Protein AF-A0A9D4JU00-F1 (afdb_monomer_lite)

Radius of gyration: 24.97 Å; chains: 1; bounding box: 46×54×53 Å

Foldseek 3Di:
DVVVVVDDDDDDDDDPVVCVVVVVVVPDDPPVPPPPDLVQDCCNPPVRNPPVNVVCCVVCVVVCVVVVPPDPPVPDPPPPPDPPPDDDDDDDPPPPVVVVVVPPDDD

Structure (mmCIF, N/CA/C/O backbone):
data_AF-A0A9D4JU00-F1
#
_entry.id   AF-A0A9D4JU00-F1
#
loop_
_atom_site.group_PDB
_atom_site.id
_atom_site.type_symbol
_atom_site.label_atom_id
_atom_site.label_alt_id
_atom_site.label_comp_id
_atom_site.label_asym_id
_atom_site.label_entity_id
_atom_site.label_seq_id
_atom_site.pdbx_PDB_ins_code
_atom_site.Cartn_x
_atom_site.Cartn_y
_atom_site.Cartn_z
_atom_site.occupancy
_atom_site.B_iso_or_equiv
_atom_site.auth_seq_id
_atom_site.auth_comp_id
_atom_site.auth_asym_id
_atom_site.auth_atom_id
_atom_site.pdbx_PDB_model_num
ATOM 1 N N . MET A 1 1 ? 4.414 10.720 28.000 1.00 61.78 1 MET A N 1
ATOM 2 C CA . MET A 1 1 ? 2.986 10.563 28.363 1.00 61.78 1 MET A CA 1
ATOM 3 C C . MET A 1 1 ? 2.143 11.698 27.784 1.00 61.78 1 MET A C 1
ATOM 5 O O . MET A 1 1 ? 0.986 11.454 27.483 1.00 61.78 1 MET A O 1
ATOM 9 N N . GLU A 1 2 ? 2.733 12.875 27.541 1.00 81.94 2 GLU A N 1
ATOM 10 C CA . GLU A 1 2 ? 2.071 14.028 26.906 1.00 81.94 2 GLU A CA 1
ATOM 11 C C . GLU A 1 2 ? 1.502 13.728 25.503 1.00 81.94 2 GLU A C 1
ATOM 13 O O . GLU A 1 2 ? 0.372 14.106 25.216 1.00 81.94 2 GLU A O 1
ATOM 18 N N . GLU A 1 3 ? 2.196 12.950 24.664 1.00 87.38 3 GLU A N 1
ATOM 19 C CA . GLU A 1 3 ? 1.680 12.574 23.329 1.00 87.38 3 GLU A CA 1
ATOM 20 C C . GLU A 1 3 ? 0.385 11.750 23.379 1.00 87.38 3 GLU A C 1
ATOM 22 O O . GLU A 1 3 ? -0.539 11.974 22.604 1.00 87.38 3 GLU A O 1
ATOM 27 N N . LEU A 1 4 ? 0.277 10.814 24.328 1.00 87.00 4 LEU A N 1
ATOM 28 C CA . LEU A 1 4 ? -0.922 9.979 24.473 1.00 87.00 4 LEU A CA 1
ATOM 29 C C . LEU A 1 4 ? -2.115 10.778 25.008 1.00 87.00 4 LEU A C 1
ATOM 31 O O . LEU A 1 4 ? -3.249 10.431 24.704 1.00 87.00 4 LEU A O 1
ATOM 35 N N . SER A 1 5 ? -1.870 11.855 25.766 1.00 89.69 5 SER A N 1
ATOM 36 C CA . SER A 1 5 ? -2.939 12.720 26.286 1.00 89.69 5 SER A CA 1
ATOM 37 C C . SER A 1 5 ? -3.607 13.598 25.226 1.00 89.69 5 SER A C 1
ATOM 39 O O . SER A 1 5 ? -4.616 14.231 25.519 1.00 89.69 5 SER A O 1
ATOM 41 N N . GLN A 1 6 ? -3.079 13.620 23.999 1.00 94.94 6 GLN A N 1
ATOM 42 C CA . GLN A 1 6 ? -3.717 14.297 22.867 1.00 94.94 6 GLN A CA 1
ATOM 43 C C . GLN A 1 6 ? -4.913 13.507 22.310 1.00 94.94 6 GLN A C 1
ATOM 45 O O . GLN A 1 6 ? -5.729 14.071 21.583 1.00 94.94 6 GLN A O 1
ATOM 50 N N . TYR A 1 7 ? -5.025 12.214 22.635 1.00 93.19 7 TYR A N 1
ATOM 51 C CA . TYR A 1 7 ? -6.047 11.324 22.091 1.00 93.19 7 TYR A CA 1
ATOM 52 C C . TYR A 1 7 ? -7.098 10.975 23.147 1.00 93.19 7 TYR A C 1
ATOM 54 O O . TYR A 1 7 ? -6.765 10.581 24.264 1.00 93.19 7 TYR A O 1
ATOM 62 N N . ASP A 1 8 ? -8.371 11.048 22.762 1.00 94.06 8 ASP A N 1
ATOM 63 C CA . ASP A 1 8 ? -9.472 10.474 23.535 1.00 94.06 8 ASP A CA 1
ATOM 64 C C . ASP A 1 8 ? -9.624 8.996 23.154 1.00 94.06 8 ASP A C 1
ATOM 66 O O . ASP A 1 8 ? -10.160 8.657 22.095 1.00 94.06 8 ASP A O 1
ATOM 70 N N . MET A 1 9 ? -9.041 8.107 23.963 1.00 92.44 9 MET A N 1
ATOM 71 C CA . MET A 1 9 ? -9.011 6.676 23.675 1.00 92.44 9 MET A CA 1
ATOM 72 C C . MET A 1 9 ? -9.199 5.812 24.920 1.00 92.44 9 MET A C 1
ATOM 74 O O . MET A 1 9 ? -8.642 6.068 25.986 1.00 92.44 9 MET A O 1
ATOM 78 N N . GLU A 1 10 ? -9.920 4.706 24.743 1.00 94.25 10 GLU A N 1
ATOM 79 C CA . GLU A 1 10 ? -10.090 3.672 25.759 1.00 94.25 10 GLU A CA 1
ATOM 80 C C . GLU A 1 10 ? -9.208 2.458 25.448 1.00 94.25 10 GLU A C 1
ATOM 82 O O . GLU A 1 10 ? -9.246 1.887 24.352 1.00 94.25 10 GLU A O 1
ATOM 87 N N . ILE A 1 11 ? -8.426 2.015 26.434 1.00 91.50 11 ILE A N 1
ATOM 88 C CA . ILE A 1 11 ? -7.607 0.808 26.301 1.00 91.50 11 ILE A CA 1
ATOM 89 C C . ILE A 1 11 ? -8.491 -0.414 26.560 1.00 91.50 11 ILE A C 1
ATOM 91 O O . ILE A 1 11 ? -8.872 -0.694 27.696 1.00 91.50 11 ILE A O 1
ATOM 95 N N . ALA A 1 12 ? -8.784 -1.176 25.505 1.00 93.62 12 ALA A N 1
ATOM 96 C CA . ALA A 1 12 ? -9.606 -2.379 25.587 1.00 93.62 12 ALA A CA 1
ATOM 97 C C . ALA A 1 12 ? -8.855 -3.631 25.114 1.00 93.62 12 ALA A C 1
ATOM 99 O O . ALA A 1 12 ? -8.254 -3.656 24.038 1.00 93.62 12 ALA A O 1
ATOM 100 N N . ASN A 1 13 ? -8.960 -4.718 25.884 1.00 93.62 13 ASN A N 1
ATOM 101 C CA . ASN A 1 13 ? -8.504 -6.036 25.448 1.00 93.62 13 ASN A CA 1
ATOM 102 C C . ASN A 1 13 ? -9.468 -6.601 24.388 1.00 93.62 13 ASN A C 1
ATOM 104 O O . ASN A 1 13 ? -10.690 -6.563 24.551 1.00 93.62 13 ASN A O 1
ATOM 108 N N . ARG A 1 14 ? -8.924 -7.149 23.297 1.00 90.44 14 ARG A N 1
ATOM 109 C CA . ARG A 1 14 ? -9.697 -7.824 22.248 1.00 90.44 14 ARG A CA 1
ATOM 110 C C . ARG A 1 14 ? -9.116 -9.207 21.971 1.00 90.44 14 ARG A C 1
ATOM 112 O O . ARG A 1 14 ? -7.901 -9.384 21.931 1.00 90.44 14 ARG A O 1
ATOM 119 N N . ALA A 1 15 ? -10.000 -10.172 21.719 1.00 93.38 15 ALA A N 1
ATOM 120 C CA . ALA A 1 15 ? -9.618 -11.531 21.344 1.00 93.38 15 ALA A CA 1
ATOM 121 C C . ALA A 1 15 ? -8.817 -11.558 20.030 1.00 93.38 15 ALA A C 1
ATOM 123 O O . ALA A 1 15 ? -9.151 -10.835 19.093 1.00 93.38 15 ALA A O 1
ATOM 124 N N . GLY A 1 16 ? -7.841 -12.470 19.930 1.00 89.06 16 GLY A N 1
ATOM 125 C CA . GLY A 1 16 ? -6.914 -12.599 18.793 1.00 89.06 16 GLY A CA 1
ATOM 126 C C . GLY A 1 16 ? -7.570 -12.569 17.409 1.00 89.06 16 GLY A C 1
ATOM 127 O O . GLY A 1 16 ? -7.103 -11.876 16.515 1.00 89.06 16 GLY A O 1
ATOM 128 N N . LYS A 1 17 ? -8.725 -13.228 17.242 1.00 91.25 17 LYS A N 1
ATOM 129 C CA . LYS A 1 17 ? -9.465 -13.255 15.964 1.00 91.25 17 LYS A CA 1
ATOM 130 C C . LYS A 1 17 ? -9.910 -11.869 15.475 1.00 91.25 17 LYS A C 1
ATOM 132 O O . LYS A 1 17 ? -10.085 -11.681 14.279 1.00 91.25 17 LYS A O 1
ATOM 137 N N . LYS A 1 18 ? -10.093 -10.901 16.380 1.00 91.94 18 LYS A N 1
ATOM 138 C CA . LYS A 1 18 ? -10.452 -9.512 16.040 1.00 91.94 18 LYS A CA 1
ATOM 139 C C . LYS A 1 18 ? -9.241 -8.661 15.645 1.00 91.94 18 LYS A C 1
ATOM 141 O O . LYS A 1 18 ? -9.429 -7.532 15.208 1.00 91.94 18 LYS A O 1
ATOM 146 N N . HIS A 1 19 ? -8.031 -9.203 15.778 1.00 91.81 19 HIS A N 1
ATOM 147 C CA . HIS A 1 19 ? -6.782 -8.561 15.374 1.00 91.81 19 HIS A CA 1
ATOM 148 C C . HIS A 1 19 ? -6.278 -9.051 14.017 1.00 91.81 19 HIS A C 1
ATOM 150 O O . HIS A 1 19 ? -5.189 -8.662 13.632 1.00 91.81 19 HIS A O 1
ATOM 156 N N . ALA A 1 20 ? -7.043 -9.863 13.274 1.00 92.88 20 ALA A N 1
ATOM 157 C CA . ALA A 1 20 ? -6.578 -10.487 12.030 1.00 92.88 20 ALA A CA 1
ATOM 158 C C . ALA A 1 20 ? -5.963 -9.486 11.033 1.00 92.88 20 ALA A C 1
ATOM 160 O O . ALA A 1 20 ? -4.896 -9.751 10.495 1.00 92.88 20 ALA A O 1
ATOM 161 N N . ASN A 1 21 ? -6.577 -8.312 10.846 1.00 91.06 21 ASN A N 1
ATOM 162 C CA . ASN A 1 21 ? -6.038 -7.282 9.951 1.00 91.06 21 ASN A CA 1
ATOM 163 C C . ASN A 1 21 ? -4.726 -6.680 10.482 1.00 91.06 21 ASN A C 1
ATOM 165 O O . ASN A 1 21 ? -3.769 -6.539 9.731 1.00 91.06 21 ASN A O 1
ATOM 169 N N . ALA A 1 22 ? -4.673 -6.337 11.772 1.00 91.31 22 ALA A N 1
ATOM 170 C CA . ALA A 1 22 ? -3.483 -5.757 12.398 1.00 91.31 22 ALA A CA 1
ATOM 171 C C . ALA A 1 22 ? -2.329 -6.772 12.483 1.00 91.31 22 ALA A C 1
ATOM 173 O O . ALA A 1 22 ? -1.172 -6.422 12.272 1.00 91.31 22 ALA A O 1
ATOM 174 N N . ASP A 1 23 ? -2.641 -8.040 12.741 1.00 92.88 23 ASP A N 1
ATOM 175 C CA . ASP A 1 23 ? -1.688 -9.148 12.766 1.00 92.88 23 ASP A CA 1
ATOM 176 C C . ASP A 1 23 ? -1.161 -9.442 11.353 1.00 92.88 23 ASP A C 1
ATOM 178 O O . ASP A 1 23 ? 0.044 -9.571 11.170 1.00 92.88 23 ASP A O 1
ATOM 182 N N . ALA A 1 24 ? -2.025 -9.438 10.332 1.00 89.94 24 ALA A N 1
ATOM 183 C CA . ALA A 1 24 ? -1.602 -9.598 8.941 1.00 89.94 24 ALA A CA 1
ATOM 184 C C . ALA A 1 24 ? -0.684 -8.455 8.477 1.00 89.94 24 ALA A C 1
ATOM 186 O O . ALA A 1 24 ? 0.359 -8.716 7.885 1.00 89.94 24 ALA A O 1
ATOM 187 N N . LEU A 1 25 ? -1.043 -7.202 8.779 1.00 87.06 25 LEU A N 1
ATOM 188 C CA . LEU A 1 25 ? -0.244 -6.034 8.398 1.00 87.06 25 LEU A CA 1
ATOM 189 C C . LEU A 1 25 ? 1.077 -5.949 9.166 1.00 87.06 25 LEU A C 1
ATOM 191 O O . LEU A 1 25 ? 2.096 -5.619 8.576 1.00 87.06 25 LEU A O 1
ATOM 195 N N . SER A 1 26 ? 1.088 -6.270 10.461 1.00 88.56 26 SER A N 1
ATOM 196 C CA . SER A 1 26 ? 2.321 -6.212 11.263 1.00 88.56 26 SER A CA 1
ATOM 197 C C . SER A 1 26 ? 3.314 -7.329 10.934 1.00 88.56 26 SER A C 1
ATOM 199 O O . SER A 1 26 ? 4.507 -7.176 11.180 1.00 88.56 26 SER A O 1
ATOM 201 N N . ARG A 1 27 ? 2.841 -8.447 10.368 1.00 86.00 27 ARG A N 1
ATOM 202 C CA . ARG A 1 27 ? 3.687 -9.543 9.868 1.00 86.00 27 ARG A CA 1
ATOM 203 C C . ARG A 1 27 ? 4.221 -9.310 8.461 1.00 86.00 27 ARG A C 1
ATOM 205 O O . ARG A 1 27 ? 5.093 -10.065 8.035 1.00 86.00 27 ARG A O 1
ATOM 212 N N . LEU A 1 28 ? 3.690 -8.330 7.732 1.00 84.62 28 LEU A N 1
ATOM 213 C CA . LEU A 1 28 ? 4.199 -7.997 6.414 1.00 84.62 28 LEU A CA 1
ATOM 214 C C . LEU A 1 28 ? 5.573 -7.344 6.586 1.00 84.62 28 LEU A C 1
ATOM 216 O O . LEU A 1 28 ? 5.686 -6.209 7.041 1.00 84.62 28 LEU A O 1
ATOM 220 N N . THR A 1 29 ? 6.629 -8.073 6.237 1.00 75.44 29 THR A N 1
ATOM 221 C CA . THR A 1 29 ? 7.951 -7.484 6.048 1.00 75.44 29 THR A CA 1
ATOM 222 C C . THR A 1 29 ? 7.888 -6.677 4.763 1.00 75.44 29 THR A C 1
ATOM 224 O O . THR A 1 29 ? 7.894 -7.252 3.675 1.00 75.44 29 THR A O 1
ATOM 227 N N . VAL A 1 30 ? 7.759 -5.359 4.885 1.00 67.31 30 VAL A N 1
ATOM 228 C CA . VAL A 1 30 ? 8.023 -4.469 3.757 1.00 67.31 30 VAL A CA 1
ATOM 229 C C . VAL A 1 30 ? 9.528 -4.542 3.542 1.00 67.31 30 VAL A C 1
ATOM 231 O O . VAL A 1 30 ? 10.292 -3.981 4.325 1.00 67.31 30 VAL A O 1
ATOM 234 N N . ASP A 1 31 ? 9.953 -5.326 2.554 1.00 63.56 31 ASP A N 1
ATOM 235 C CA . ASP A 1 31 ? 11.279 -5.127 1.994 1.00 63.56 31 ASP A CA 1
ATOM 236 C C . ASP A 1 31 ? 11.243 -3.718 1.403 1.00 63.56 31 ASP A C 1
ATOM 238 O O . ASP A 1 31 ? 10.384 -3.416 0.571 1.00 63.56 31 ASP A O 1
ATOM 242 N N . GLU A 1 32 ? 12.108 -2.822 1.876 1.00 59.22 32 GLU A N 1
ATOM 243 C CA . GLU A 1 32 ? 12.185 -1.467 1.323 1.00 59.22 32 GLU A CA 1
ATOM 244 C C . GLU A 1 32 ? 12.467 -1.510 -0.194 1.00 59.22 32 GLU A C 1
ATOM 246 O O . GLU A 1 32 ? 12.248 -0.514 -0.866 1.00 59.22 32 GLU A O 1
ATOM 251 N N . GLY A 1 33 ? 12.872 -2.669 -0.739 1.00 54.91 33 GLY A N 1
ATOM 252 C CA . GLY A 1 33 ? 13.130 -2.937 -2.152 1.00 54.91 33 GLY A CA 1
ATOM 253 C C . GLY A 1 33 ? 11.929 -3.144 -3.087 1.00 54.91 33 GLY A C 1
ATOM 254 O O . GLY A 1 33 ? 12.162 -3.218 -4.293 1.00 54.91 33 GLY A O 1
ATOM 255 N N . ASP A 1 34 ? 10.673 -3.174 -2.620 1.00 52.75 34 ASP A N 1
ATOM 256 C CA . ASP A 1 34 ? 9.494 -3.121 -3.516 1.00 52.75 34 ASP A CA 1
ATOM 257 C C . ASP A 1 34 ? 9.238 -1.674 -3.985 1.00 52.75 34 ASP A C 1
ATOM 259 O O . ASP A 1 34 ? 8.156 -1.091 -3.859 1.00 52.75 34 ASP A O 1
ATOM 263 N N . HIS A 1 35 ? 10.283 -1.054 -4.528 1.00 59.16 35 HIS A N 1
ATOM 264 C CA . HIS A 1 35 ? 10.168 0.200 -5.241 1.00 59.16 35 HIS A CA 1
ATOM 265 C C . HIS A 1 35 ? 9.430 -0.078 -6.546 1.00 59.16 35 HIS A C 1
ATOM 267 O O . HIS A 1 35 ? 9.903 -0.814 -7.412 1.00 59.16 35 HIS A O 1
ATOM 273 N N . TYR A 1 36 ? 8.251 0.518 -6.686 1.00 63.16 36 TYR A N 1
ATOM 274 C CA . TYR A 1 36 ? 7.578 0.614 -7.969 1.00 63.16 36 TYR A CA 1
ATOM 275 C C . TYR A 1 36 ? 8.478 1.392 -8.946 1.00 63.16 36 TYR A C 1
ATOM 277 O O . TYR A 1 36 ? 8.486 2.624 -8.957 1.00 63.16 36 TYR A O 1
ATOM 285 N N . ASP A 1 37 ? 9.268 0.662 -9.734 1.00 65.50 37 ASP A N 1
ATOM 286 C CA . ASP A 1 37 ? 10.136 1.220 -10.766 1.00 65.50 37 ASP A CA 1
ATOM 287 C C . ASP A 1 37 ? 9.380 1.281 -12.096 1.00 65.50 37 ASP A C 1
ATOM 289 O O . ASP A 1 37 ? 9.304 0.321 -12.864 1.00 65.50 37 ASP A O 1
ATOM 293 N N . HIS A 1 38 ? 8.797 2.445 -12.353 1.00 66.56 38 HIS A N 1
ATOM 294 C CA . HIS A 1 38 ? 8.121 2.788 -13.601 1.00 66.56 38 HIS A CA 1
ATOM 295 C C . HIS A 1 38 ? 9.094 2.945 -14.785 1.00 66.56 38 HIS A C 1
ATOM 297 O O . HIS A 1 38 ? 8.647 3.100 -15.919 1.00 66.56 38 HIS A O 1
ATOM 303 N N . GLY A 1 39 ? 10.410 2.913 -14.545 1.00 70.50 39 GLY A N 1
ATOM 304 C CA . GLY A 1 39 ? 11.445 2.902 -15.575 1.00 70.50 39 GLY A CA 1
ATOM 305 C C . GLY A 1 39 ? 11.878 1.501 -16.008 1.00 70.50 39 GLY A C 1
ATOM 306 O O . GLY A 1 39 ? 12.694 1.386 -16.926 1.00 70.50 39 GLY A O 1
ATOM 307 N N . LEU A 1 40 ? 11.357 0.440 -15.379 1.00 79.38 40 LEU A N 1
ATOM 308 C CA . LEU A 1 40 ? 11.736 -0.928 -15.709 1.00 79.38 40 LEU A CA 1
ATOM 309 C C . LEU A 1 40 ? 11.216 -1.303 -17.111 1.00 79.38 40 LEU A C 1
ATOM 311 O O . LEU A 1 40 ? 10.003 -1.298 -17.340 1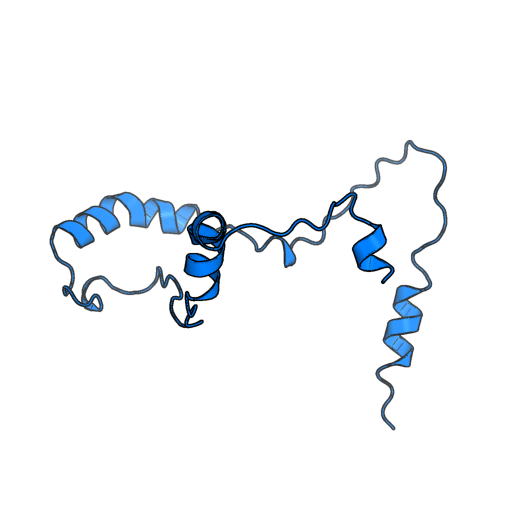.00 79.38 40 LEU A O 1
ATOM 315 N N . PRO A 1 41 ? 12.095 -1.656 -18.066 1.00 82.94 41 PRO A N 1
ATOM 316 C CA . PRO A 1 41 ? 11.655 -2.002 -19.407 1.00 82.94 41 PRO A CA 1
ATOM 317 C C . PRO A 1 41 ? 10.918 -3.351 -19.400 1.00 82.94 41 PRO A C 1
ATOM 319 O O . PRO A 1 41 ? 11.176 -4.231 -18.576 1.00 82.94 41 PRO A O 1
ATOM 322 N N . LEU A 1 42 ? 9.969 -3.521 -20.327 1.00 85.88 42 LEU A N 1
ATOM 323 C CA . LEU A 1 42 ? 9.089 -4.698 -20.374 1.00 85.88 42 LEU A CA 1
ATOM 324 C C . LEU A 1 42 ? 9.847 -6.033 -20.462 1.00 85.88 42 LEU A C 1
ATOM 326 O O . LEU A 1 42 ? 9.352 -7.049 -19.979 1.00 85.88 42 LEU A O 1
ATOM 330 N N . ASP A 1 43 ? 11.031 -6.040 -21.069 1.00 87.25 43 ASP A N 1
ATOM 331 C CA . ASP A 1 43 ? 11.908 -7.203 -21.220 1.00 87.25 43 ASP A CA 1
ATOM 332 C C . ASP A 1 43 ? 12.631 -7.597 -19.922 1.00 87.25 43 ASP A C 1
ATOM 334 O O . ASP A 1 43 ? 12.975 -8.766 -19.751 1.00 87.25 43 ASP A O 1
ATOM 338 N N . ALA A 1 44 ? 12.800 -6.662 -18.985 1.00 84.56 44 ALA A N 1
ATOM 339 C CA . ALA A 1 44 ? 13.355 -6.916 -17.658 1.00 84.56 44 ALA A CA 1
ATOM 340 C C . ALA A 1 44 ? 12.321 -7.483 -16.668 1.00 84.56 44 ALA A C 1
ATOM 342 O O . ALA A 1 44 ? 12.678 -7.894 -15.562 1.00 84.56 44 ALA A O 1
ATOM 343 N N . LEU A 1 45 ? 11.041 -7.553 -17.052 1.00 84.75 45 LEU A N 1
ATOM 344 C CA . LEU A 1 45 ? 10.025 -8.232 -16.253 1.00 84.75 45 LEU A CA 1
ATOM 345 C C . LEU A 1 45 ? 10.327 -9.737 -16.164 1.00 84.75 45 LEU A C 1
ATOM 347 O O . LEU A 1 45 ? 10.783 -10.335 -17.139 1.00 84.75 45 LEU A O 1
ATOM 351 N N . PRO A 1 46 ? 9.951 -10.421 -15.068 1.00 84.69 46 PRO A N 1
ATOM 352 C CA . PRO A 1 46 ? 10.123 -11.874 -14.949 1.00 84.69 46 PRO A CA 1
ATOM 353 C C . PRO A 1 46 ? 9.355 -12.666 -16.023 1.00 84.69 46 PRO A C 1
ATOM 355 O O . PRO A 1 46 ? 9.644 -13.836 -16.263 1.00 84.69 46 PRO A O 1
ATOM 358 N N . CYS A 1 47 ? 8.369 -12.040 -16.677 1.00 89.12 47 CYS A N 1
ATOM 359 C CA . CYS A 1 47 ? 7.643 -12.605 -17.812 1.00 89.12 47 CYS A CA 1
ATOM 360 C C . CYS A 1 47 ? 8.238 -12.245 -19.187 1.00 89.12 47 CYS A C 1
ATOM 362 O O . CYS A 1 47 ? 7.731 -12.744 -20.191 1.00 89.12 47 CYS A O 1
ATOM 364 N N . GLY A 1 48 ? 9.246 -11.367 -19.247 1.00 87.69 48 GLY A N 1
ATOM 365 C CA . GLY A 1 48 ? 9.877 -10.876 -20.476 1.00 87.69 48 GLY A CA 1
ATOM 366 C C . GLY A 1 48 ? 8.965 -10.039 -21.379 1.00 87.69 48 GLY A C 1
ATOM 367 O O . GLY A 1 48 ? 9.196 -9.978 -22.583 1.00 87.69 48 GLY A O 1
ATOM 368 N N . GLY A 1 49 ? 7.895 -9.450 -20.834 1.00 88.12 49 GLY A N 1
ATOM 369 C CA . GLY A 1 49 ? 6.960 -8.624 -21.602 1.00 88.12 49 GLY A CA 1
ATOM 370 C C . GLY A 1 49 ? 5.864 -9.441 -22.283 1.00 88.12 49 GLY A C 1
ATOM 371 O O . GLY A 1 49 ? 5.703 -9.414 -23.501 1.00 88.12 49 GLY A O 1
ATOM 372 N N . CYS A 1 50 ? 5.070 -10.180 -21.504 1.00 93.44 50 CYS A N 1
ATOM 373 C CA . CYS A 1 50 ? 3.945 -10.928 -22.066 1.00 93.44 50 CYS A CA 1
ATOM 374 C C . CYS A 1 50 ? 2.876 -9.986 -22.674 1.00 93.44 50 CYS A C 1
ATOM 376 O O . CYS A 1 50 ? 2.795 -8.815 -22.291 1.00 93.44 50 CYS A O 1
ATOM 378 N N . PRO A 1 51 ? 1.978 -10.479 -23.551 1.00 93.44 51 PRO A N 1
ATOM 379 C CA . PRO A 1 51 ? 0.975 -9.640 -24.224 1.00 93.44 51 PRO A CA 1
ATOM 380 C C . PRO A 1 51 ? 0.091 -8.822 -23.275 1.00 93.44 51 PRO A C 1
ATOM 382 O O . PRO A 1 51 ? -0.366 -7.734 -23.618 1.00 93.44 51 PRO A O 1
ATOM 385 N N . LYS A 1 52 ? -0.143 -9.332 -22.060 1.00 91.38 52 LYS A N 1
ATOM 386 C CA . LYS A 1 52 ? -0.875 -8.608 -21.018 1.00 91.38 52 LYS A CA 1
ATOM 387 C C . LYS A 1 52 ? -0.083 -7.398 -20.51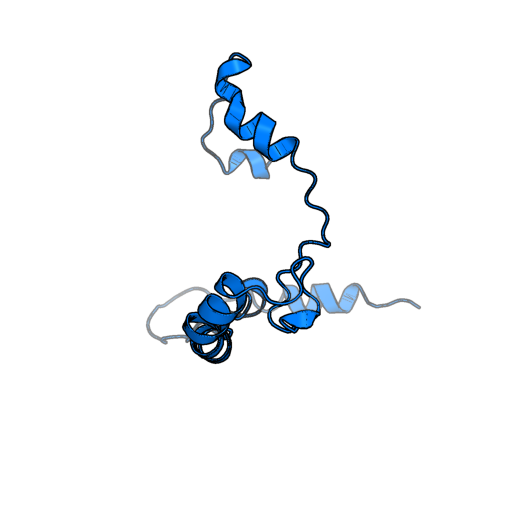6 1.00 91.38 52 LYS A C 1
ATOM 389 O O . LYS A 1 52 ? -0.659 -6.327 -20.397 1.00 91.38 52 LYS A O 1
ATOM 394 N N . CYS A 1 53 ? 1.206 -7.570 -20.233 1.00 88.19 53 CYS A N 1
ATOM 395 C CA . CYS A 1 53 ? 2.081 -6.501 -19.753 1.00 88.19 53 CYS A CA 1
ATOM 396 C C . CYS A 1 53 ? 2.298 -5.428 -20.826 1.00 88.19 53 CYS A C 1
ATOM 398 O O . CYS A 1 53 ? 2.199 -4.251 -20.508 1.00 88.19 53 CYS A O 1
ATOM 400 N N . ILE A 1 54 ? 2.473 -5.830 -22.092 1.00 89.69 54 ILE A N 1
ATOM 401 C CA . ILE A 1 54 ? 2.557 -4.898 -23.230 1.00 89.69 54 ILE A CA 1
ATOM 402 C C . ILE A 1 54 ? 1.294 -4.036 -23.308 1.00 89.69 54 ILE A C 1
ATOM 404 O O . ILE A 1 54 ? 1.372 -2.814 -23.342 1.00 89.69 54 ILE A O 1
ATOM 408 N N . ARG A 1 55 ? 0.114 -4.664 -23.261 1.00 90.06 55 ARG A N 1
ATOM 409 C CA . ARG A 1 55 ? -1.158 -3.936 -23.314 1.00 90.06 55 ARG A CA 1
ATOM 410 C C . ARG A 1 55 ? -1.333 -2.979 -22.134 1.00 90.06 55 ARG A C 1
ATOM 412 O O . ARG A 1 55 ? -1.897 -1.905 -22.308 1.00 90.06 55 ARG A O 1
ATOM 419 N N . THR A 1 56 ? -0.895 -3.370 -20.939 1.00 86.00 56 THR A N 1
ATOM 420 C CA . THR A 1 56 ? -0.930 -2.485 -19.770 1.00 86.00 56 THR A CA 1
ATOM 421 C C . THR A 1 56 ? -0.035 -1.266 -19.984 1.00 86.00 56 THR A C 1
ATOM 423 O O . THR A 1 56 ? -0.489 -0.155 -19.738 1.00 86.00 56 THR A O 1
ATOM 426 N N . GLU A 1 57 ? 1.182 -1.452 -20.494 1.00 84.75 57 GLU A N 1
ATOM 427 C CA . GLU A 1 57 ? 2.107 -0.352 -20.791 1.00 84.75 57 GLU A CA 1
ATOM 428 C C . GLU A 1 57 ? 1.555 0.591 -21.868 1.00 84.75 57 GLU A C 1
ATOM 430 O O . GLU A 1 57 ? 1.590 1.804 -21.714 1.00 84.75 57 GLU A O 1
ATOM 435 N N . GLU A 1 58 ? 0.937 0.070 -22.926 1.00 86.94 58 GLU A N 1
ATOM 436 C CA . GLU A 1 58 ? 0.298 0.910 -23.950 1.00 86.94 58 GLU A CA 1
ATOM 437 C C . GLU A 1 58 ? -0.892 1.714 -23.401 1.00 86.94 58 GLU A C 1
ATOM 439 O O . GLU A 1 58 ? -1.152 2.831 -23.846 1.00 86.94 58 GLU A O 1
ATOM 444 N N . GLN A 1 59 ? -1.630 1.150 -22.440 1.00 84.19 59 GLN A N 1
ATOM 445 C CA . GLN A 1 59 ? -2.805 1.790 -21.843 1.00 84.19 59 GLN A CA 1
ATOM 446 C C . GLN A 1 59 ? -2.447 2.811 -20.759 1.00 84.19 59 GLN A C 1
ATOM 448 O O . GLN A 1 59 ? -3.129 3.828 -20.641 1.00 84.19 59 GLN A O 1
ATOM 453 N N . TRP A 1 60 ? -1.410 2.541 -19.964 1.00 80.75 60 TRP A N 1
ATOM 454 C CA . TRP A 1 60 ? -1.073 3.311 -18.764 1.00 80.75 60 TRP A CA 1
ATOM 455 C C . TRP A 1 60 ? 0.272 4.033 -18.849 1.00 80.75 60 TRP A C 1
ATOM 457 O O . TRP A 1 60 ? 0.475 4.982 -18.100 1.00 80.75 60 TRP A O 1
ATOM 467 N N . GLY A 1 61 ? 1.163 3.665 -19.768 1.00 74.81 61 GLY A N 1
ATOM 468 C CA . GLY A 1 61 ? 2.504 4.246 -19.885 1.00 74.81 61 GLY A CA 1
ATOM 469 C C . GLY A 1 61 ? 2.484 5.739 -20.218 1.00 74.81 61 GLY A C 1
ATOM 470 O O . GLY A 1 61 ? 3.276 6.508 -19.680 1.00 74.81 61 GLY A O 1
ATOM 471 N N . GLY A 1 62 ? 1.523 6.194 -21.031 1.00 72.12 62 GLY A N 1
ATOM 472 C CA . GLY A 1 62 ? 1.301 7.629 -21.261 1.00 72.12 62 GLY A CA 1
ATOM 473 C C . GLY A 1 62 ? 0.812 8.358 -20.004 1.00 72.12 62 GLY A C 1
ATOM 474 O O . GLY A 1 62 ? 1.345 9.401 -19.644 1.00 72.12 62 GLY A O 1
ATOM 475 N N . PHE A 1 63 ? -0.146 7.759 -19.290 1.00 68.88 63 PHE A N 1
ATOM 476 C CA . PHE A 1 63 ? -0.717 8.321 -18.065 1.00 68.88 63 PHE A CA 1
ATOM 477 C C . PHE A 1 63 ? 0.310 8.413 -16.931 1.00 68.88 63 PHE A C 1
ATOM 479 O O . PHE A 1 63 ? 0.389 9.435 -16.260 1.00 68.88 63 PHE A O 1
ATOM 486 N N . ILE A 1 64 ? 1.129 7.376 -16.738 1.00 67.12 64 ILE A N 1
ATOM 487 C CA . ILE A 1 64 ? 2.192 7.363 -15.726 1.00 67.12 64 ILE A CA 1
ATOM 488 C C . ILE A 1 64 ? 3.184 8.498 -16.002 1.00 67.12 64 ILE A C 1
ATOM 490 O O . ILE A 1 64 ? 3.506 9.254 -15.097 1.00 67.12 64 ILE A O 1
ATOM 494 N N . ARG A 1 65 ? 3.595 8.704 -17.259 1.00 66.25 65 ARG A N 1
ATOM 495 C CA . ARG A 1 65 ? 4.528 9.787 -17.623 1.00 66.25 65 ARG A CA 1
ATOM 496 C C . ARG A 1 65 ? 3.944 11.192 -17.454 1.00 66.25 65 ARG A C 1
ATOM 498 O O . ARG A 1 65 ? 4.707 12.138 -17.284 1.00 66.25 65 ARG A O 1
ATOM 505 N N . GLU A 1 66 ? 2.625 11.337 -17.524 1.00 63.50 66 GLU A N 1
ATOM 506 C CA . GLU A 1 66 ? 1.936 12.627 -17.404 1.00 63.50 66 GLU A CA 1
ATOM 507 C C . GLU A 1 66 ? 1.496 12.957 -15.967 1.00 63.50 66 GLU A C 1
ATOM 509 O O . GLU A 1 66 ? 1.414 14.133 -15.617 1.00 63.50 66 GLU A O 1
ATOM 514 N N . VAL A 1 67 ? 1.218 11.949 -15.131 1.00 63.66 67 VAL A N 1
ATOM 515 C CA . VAL A 1 67 ? 0.617 12.112 -13.790 1.00 63.66 67 VAL A CA 1
ATOM 516 C C . VAL A 1 67 ? 1.611 11.873 -12.645 1.00 63.66 67 VAL A C 1
ATOM 518 O O . VAL A 1 67 ? 1.288 12.138 -11.486 1.00 63.66 67 VAL A O 1
ATOM 521 N N . ASP A 1 68 ? 2.855 11.489 -12.938 1.00 54.75 68 ASP A N 1
ATOM 522 C CA . ASP A 1 68 ? 3.929 11.331 -11.942 1.00 54.75 68 ASP A CA 1
ATOM 523 C C . ASP A 1 68 ? 4.519 12.672 -11.442 1.00 54.75 68 ASP A C 1
ATOM 525 O O . ASP A 1 68 ? 5.716 12.837 -11.225 1.00 54.75 68 ASP A O 1
ATOM 529 N N . THR A 1 69 ? 3.664 13.681 -11.253 1.00 53.94 69 THR A N 1
ATOM 530 C CA . THR A 1 69 ? 4.003 14.943 -10.579 1.00 53.94 69 THR A CA 1
ATOM 531 C C . THR A 1 69 ? 3.570 14.938 -9.115 1.00 53.94 69 THR A C 1
ATOM 533 O O . THR A 1 69 ? 3.363 16.008 -8.536 1.00 53.94 69 THR A O 1
ATOM 536 N N . VAL A 1 70 ? 3.363 13.768 -8.500 1.00 60.81 70 VAL A N 1
ATOM 537 C CA . VAL A 1 70 ? 3.029 13.695 -7.074 1.00 60.81 70 VAL A CA 1
ATOM 538 C C . VAL A 1 70 ? 4.265 14.107 -6.278 1.00 60.81 70 VAL A C 1
ATOM 540 O O . VAL A 1 70 ? 5.120 13.298 -5.931 1.00 60.81 70 VAL A O 1
ATOM 543 N N . VAL A 1 71 ? 4.361 15.406 -5.996 1.00 56.72 71 VAL A N 1
ATOM 544 C CA . VAL A 1 71 ? 5.343 15.953 -5.065 1.00 56.72 71 VAL A CA 1
ATOM 545 C C . VAL A 1 71 ? 5.056 15.324 -3.700 1.00 56.72 71 VAL A C 1
ATOM 547 O O . VAL A 1 71 ? 3.913 15.400 -3.234 1.00 56.72 71 VAL A O 1
ATOM 550 N N . PRO A 1 72 ? 6.051 14.715 -3.034 1.00 50.47 72 PRO A N 1
ATOM 551 C CA . PRO A 1 72 ? 5.871 14.219 -1.682 1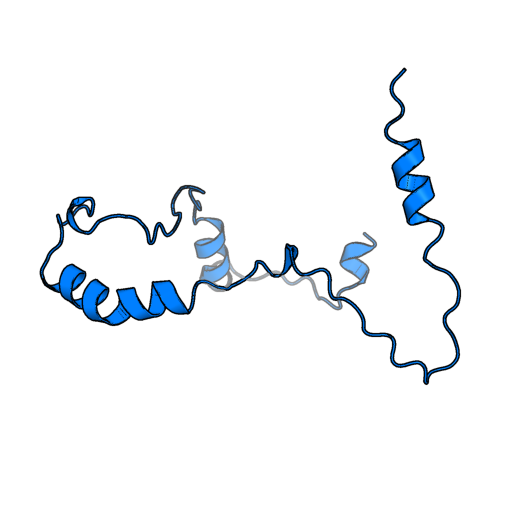.00 50.47 72 PRO A CA 1
ATOM 552 C C . PRO A 1 72 ? 5.311 15.341 -0.804 1.00 50.47 72 PRO A C 1
ATOM 554 O O . PRO A 1 72 ? 5.874 16.436 -0.764 1.00 50.47 72 PRO A O 1
ATOM 557 N N . LEU A 1 73 ? 4.222 15.085 -0.072 1.00 48.59 73 LEU A N 1
ATOM 558 C CA . LEU A 1 73 ? 3.615 16.075 0.835 1.00 48.59 73 LEU A CA 1
ATOM 559 C C . LEU A 1 73 ? 4.614 16.612 1.878 1.00 48.59 73 LEU A C 1
ATOM 561 O O . LEU A 1 73 ? 4.426 17.698 2.412 1.00 48.59 73 LEU A O 1
ATOM 565 N N . ALA A 1 74 ? 5.700 15.876 2.127 1.00 56.84 74 ALA A N 1
ATOM 566 C CA . ALA A 1 74 ? 6.810 16.288 2.979 1.00 56.84 74 ALA A CA 1
ATOM 567 C C . ALA A 1 74 ? 7.679 17.421 2.391 1.00 56.84 74 ALA A C 1
ATOM 569 O O . ALA A 1 74 ? 8.445 18.038 3.124 1.00 56.84 74 ALA A O 1
ATOM 570 N N . GLN A 1 75 ? 7.590 17.689 1.085 1.00 49.59 75 GLN A N 1
ATOM 571 C CA . GLN A 1 75 ? 8.464 18.621 0.366 1.00 49.59 75 GLN A CA 1
ATOM 572 C C . GLN A 1 75 ? 7.763 19.933 -0.016 1.00 49.59 75 GLN A C 1
ATOM 574 O O . GLN A 1 75 ? 8.423 20.918 -0.352 1.00 49.59 75 GLN A O 1
ATOM 579 N N . VAL A 1 76 ? 6.432 19.985 0.087 1.00 45.00 76 VAL A N 1
ATOM 580 C CA . VAL A 1 76 ? 5.673 21.227 -0.065 1.00 45.00 76 VAL A CA 1
ATOM 581 C C . VAL A 1 76 ? 5.653 21.940 1.284 1.00 45.00 76 VAL A C 1
ATOM 583 O O . VAL A 1 76 ? 4.767 21.729 2.108 1.00 45.00 76 VAL A O 1
ATOM 586 N N . ALA A 1 77 ? 6.631 22.818 1.515 1.00 56.66 77 ALA A N 1
ATOM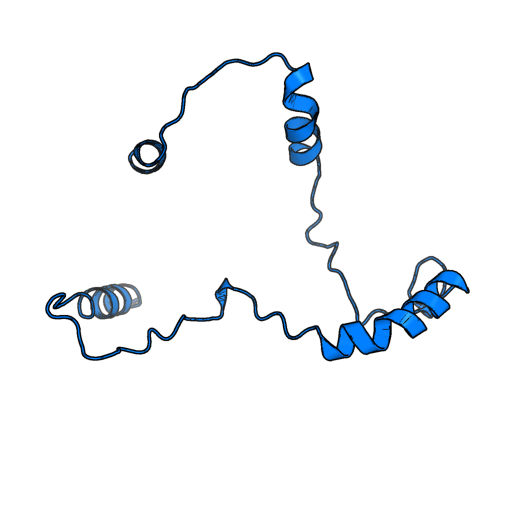 587 C CA . ALA A 1 77 ? 6.457 23.874 2.503 1.00 56.66 77 ALA A CA 1
ATOM 588 C C . ALA A 1 77 ? 5.261 24.717 2.044 1.00 56.66 77 ALA A C 1
ATOM 590 O O . ALA A 1 77 ? 5.350 25.445 1.054 1.00 56.66 77 ALA A O 1
ATOM 591 N N . ILE A 1 78 ? 4.120 24.560 2.716 1.00 55.25 78 ILE A N 1
ATOM 592 C CA . ILE A 1 78 ? 2.922 25.361 2.474 1.00 55.25 78 ILE A CA 1
ATOM 593 C C . ILE A 1 78 ? 3.329 26.824 2.658 1.00 55.25 78 ILE A C 1
ATOM 595 O O . ILE A 1 78 ? 3.545 27.278 3.782 1.00 55.25 78 ILE A O 1
ATOM 599 N N . GLN A 1 79 ? 3.460 27.571 1.560 1.00 50.88 79 GLN A N 1
ATOM 600 C CA . GLN A 1 79 ? 3.568 29.018 1.650 1.00 50.88 79 GLN A CA 1
ATOM 601 C C . GLN A 1 79 ? 2.190 29.532 2.034 1.00 50.88 79 GLN A C 1
ATOM 603 O O . GLN A 1 79 ? 1.291 29.642 1.202 1.00 50.88 79 GLN A O 1
ATOM 608 N N . VAL A 1 80 ? 2.015 29.785 3.328 1.00 52.59 80 VAL A N 1
ATOM 609 C CA . VAL A 1 80 ? 0.864 30.516 3.839 1.00 52.59 80 VAL A CA 1
ATOM 610 C C . VAL A 1 80 ? 0.888 31.888 3.176 1.00 52.59 80 VAL A C 1
ATOM 612 O O . VAL A 1 80 ? 1.684 32.755 3.535 1.00 52.59 80 VAL A O 1
ATOM 615 N N . VAL A 1 81 ? 0.036 32.073 2.169 1.00 51.84 81 VAL A N 1
ATOM 616 C CA . VAL A 1 81 ? -0.253 33.394 1.619 1.00 51.84 81 VAL A CA 1
ATOM 617 C C . VAL A 1 81 ? -0.924 34.175 2.740 1.00 51.84 81 VAL A C 1
ATOM 619 O O . VAL A 1 81 ? -2.038 33.853 3.155 1.00 51.84 81 VAL A O 1
ATOM 622 N N . LYS A 1 82 ? -0.208 35.161 3.280 1.00 39.75 82 LYS A N 1
ATOM 623 C CA . LYS A 1 82 ? -0.761 36.122 4.231 1.00 39.75 82 LYS A CA 1
ATOM 624 C C . LYS A 1 82 ? -1.813 36.940 3.486 1.00 39.75 82 LYS A C 1
ATOM 626 O O . LYS A 1 82 ? -1.473 37.810 2.694 1.00 39.75 82 LYS A O 1
ATOM 631 N N . ASN A 1 83 ? -3.085 36.624 3.702 1.00 44.38 83 ASN A N 1
ATOM 632 C CA . ASN A 1 83 ? -4.149 37.581 3.445 1.00 44.38 83 ASN A CA 1
ATOM 633 C C . ASN A 1 83 ? -4.159 38.524 4.652 1.00 44.38 83 ASN A C 1
ATOM 635 O O . ASN A 1 83 ? -4.473 38.094 5.760 1.00 44.38 83 ASN A O 1
ATOM 639 N N . ASP A 1 84 ? -3.744 39.771 4.435 1.00 51.69 84 ASP A N 1
ATOM 640 C CA . ASP A 1 84 ? -3.493 40.801 5.456 1.00 51.69 84 ASP A CA 1
ATOM 641 C C . ASP A 1 84 ? -4.762 41.362 6.137 1.00 51.69 84 ASP A C 1
ATOM 643 O O . ASP A 1 84 ? -4.807 42.530 6.499 1.00 51.69 84 ASP A O 1
ATOM 647 N N . ASP A 1 85 ? -5.784 40.541 6.390 1.00 54.00 85 ASP A N 1
ATOM 648 C CA . ASP A 1 85 ? -7.006 40.973 7.080 1.00 54.00 85 ASP A CA 1
ATOM 649 C C . ASP A 1 85 ? -7.388 40.015 8.215 1.00 54.00 85 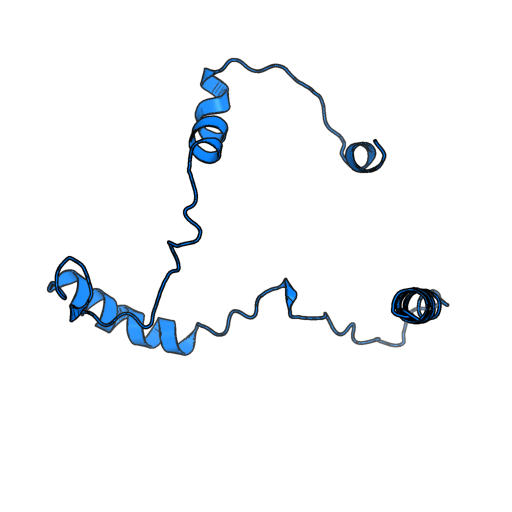ASP A C 1
ATOM 651 O O . ASP A 1 85 ? -8.460 39.407 8.234 1.00 54.00 85 ASP A O 1
ATOM 655 N N . THR A 1 86 ? -6.514 39.852 9.211 1.00 47.59 86 THR A N 1
ATOM 656 C CA . THR A 1 86 ? -6.941 39.390 10.544 1.00 47.59 86 THR A CA 1
ATOM 657 C C . THR A 1 86 ? -5.995 39.926 11.624 1.00 47.59 86 THR A C 1
ATOM 659 O O . THR A 1 86 ? -4.788 39.700 11.539 1.00 47.59 86 THR A O 1
ATOM 662 N N . PRO A 1 87 ? -6.492 40.644 12.649 1.00 46.03 87 PRO A N 1
ATOM 663 C CA . PRO A 1 87 ? -5.637 41.190 13.690 1.00 46.03 87 PRO A CA 1
ATOM 664 C C . PRO A 1 87 ? -5.267 40.097 14.698 1.00 46.03 87 PRO A C 1
ATOM 666 O O . PRO A 1 87 ? -6.138 39.506 15.333 1.00 46.03 87 PRO A O 1
ATOM 669 N N . GLY A 1 88 ? -3.963 39.893 14.886 1.00 50.28 88 GLY A N 1
ATOM 670 C CA . GLY A 1 88 ? -3.407 39.264 16.083 1.00 50.28 88 GLY A CA 1
ATOM 671 C C . GLY A 1 88 ? -2.911 37.831 15.911 1.00 50.28 88 GLY A C 1
ATOM 672 O O . GLY A 1 88 ? -3.624 36.886 16.221 1.00 50.28 88 GLY A O 1
ATOM 673 N N . LEU A 1 89 ? -1.635 37.686 15.548 1.00 45.84 89 LEU A N 1
ATOM 674 C CA . LEU A 1 89 ? -0.717 36.783 16.250 1.00 45.84 89 LEU A CA 1
ATOM 675 C C . LEU A 1 89 ? 0.721 37.220 15.938 1.00 45.84 89 LEU A C 1
ATOM 677 O O . LEU A 1 89 ? 1.290 36.904 14.895 1.00 45.84 89 LEU A O 1
ATOM 681 N N . GLU A 1 90 ? 1.285 38.027 16.828 1.00 48.25 90 GLU A N 1
ATOM 682 C CA . GLU A 1 90 ? 2.665 38.490 16.736 1.00 48.25 90 GLU A CA 1
ATOM 683 C C . GLU A 1 90 ? 3.619 37.457 17.359 1.00 48.25 90 GLU A C 1
ATOM 685 O O . GLU A 1 90 ? 3.358 36.935 18.439 1.00 48.25 90 GLU A O 1
ATOM 690 N N . ASN A 1 91 ? 4.764 37.254 16.696 1.00 52.62 91 ASN A N 1
ATOM 691 C CA . ASN A 1 91 ? 5.995 36.610 17.182 1.00 52.62 91 ASN A CA 1
ATOM 692 C C . ASN A 1 91 ? 6.008 35.087 17.412 1.00 52.62 91 ASN A C 1
ATOM 694 O O . ASN A 1 91 ? 5.933 34.612 18.543 1.00 52.62 91 ASN A O 1
ATOM 698 N N . THR A 1 92 ? 6.353 34.330 16.365 1.00 52.22 92 THR A N 1
ATOM 699 C CA . THR A 1 92 ? 7.006 33.009 16.518 1.00 52.22 92 THR A CA 1
ATOM 700 C C . THR A 1 92 ? 8.295 32.832 15.703 1.00 52.22 92 THR A C 1
ATOM 702 O O . THR A 1 92 ? 8.973 31.822 15.860 1.00 52.22 92 THR A O 1
ATOM 705 N N . ASP A 1 93 ? 8.725 33.820 14.910 1.00 53.47 93 ASP A N 1
ATOM 706 C CA . ASP A 1 93 ? 9.815 33.617 13.936 1.00 53.47 93 ASP A CA 1
ATOM 707 C C . ASP A 1 93 ? 11.248 33.793 14.472 1.00 53.47 93 ASP A C 1
ATOM 709 O O . ASP A 1 93 ? 12.214 33.556 13.748 1.00 53.47 93 ASP A O 1
ATOM 713 N N . ARG A 1 94 ? 11.438 34.190 15.736 1.00 46.50 94 ARG A N 1
ATOM 714 C CA . ARG A 1 94 ? 12.793 34.441 16.272 1.00 46.50 94 ARG A CA 1
ATOM 715 C C . ARG A 1 94 ? 13.421 33.292 17.054 1.00 46.50 94 ARG A C 1
ATOM 717 O O . ARG A 1 94 ? 14.637 33.277 17.195 1.00 46.50 94 ARG A O 1
ATOM 724 N N . THR A 1 95 ? 12.657 32.301 17.506 1.00 54.69 95 THR A N 1
ATOM 725 C CA . THR A 1 95 ? 13.211 31.212 18.331 1.00 54.69 95 THR A CA 1
ATOM 726 C C . THR A 1 95 ? 13.839 30.083 17.515 1.00 54.69 95 THR A C 1
ATOM 728 O O . THR A 1 95 ? 14.778 29.448 17.988 1.00 54.69 95 THR A O 1
ATOM 731 N N . LEU A 1 96 ? 13.383 29.836 16.282 1.00 49.31 96 LEU A N 1
ATOM 732 C CA . LEU A 1 96 ? 13.843 28.679 15.500 1.00 49.31 96 LEU A CA 1
ATOM 733 C C . LEU A 1 96 ? 15.180 28.908 14.781 1.00 49.31 96 LEU A C 1
ATOM 735 O O . LEU A 1 96 ? 15.955 27.964 14.627 1.00 49.31 96 LEU A O 1
ATOM 739 N N . ILE A 1 97 ? 15.493 30.151 14.406 1.00 54.62 97 ILE A N 1
ATOM 740 C CA . ILE A 1 97 ? 16.774 30.484 13.764 1.00 54.62 97 ILE A CA 1
ATOM 741 C C . ILE A 1 97 ? 17.921 30.431 14.787 1.00 54.62 97 ILE A C 1
ATOM 743 O O . ILE A 1 97 ? 18.982 29.879 14.493 1.00 54.62 97 ILE A O 1
ATOM 747 N N . GLU A 1 98 ? 17.702 30.910 16.015 1.00 49.38 98 GLU A N 1
ATOM 748 C CA . GLU A 1 98 ? 18.727 30.886 17.072 1.00 49.38 98 GLU A CA 1
ATOM 749 C C . GLU A 1 98 ? 18.988 29.467 17.621 1.00 49.38 98 GLU A C 1
ATOM 751 O O . GLU A 1 98 ? 20.126 29.117 17.955 1.00 49.38 98 GLU A O 1
ATOM 756 N N . LEU A 1 99 ? 17.972 28.592 17.644 1.00 52.38 99 LEU A N 1
ATOM 757 C CA . LEU A 1 99 ? 18.133 27.196 18.077 1.00 52.38 99 LEU A CA 1
ATOM 758 C C . LEU A 1 99 ? 18.929 26.340 17.082 1.00 52.38 99 LEU A C 1
ATOM 760 O O . LEU A 1 99 ? 19.625 25.413 17.498 1.00 52.38 99 LEU A O 1
ATOM 764 N N . PHE A 1 100 ? 18.855 26.652 15.786 1.00 48.50 100 PHE A N 1
ATOM 765 C CA . PHE A 1 100 ? 19.629 25.948 14.762 1.00 48.50 100 PHE A CA 1
ATOM 766 C C . PHE A 1 100 ? 21.090 26.409 14.715 1.00 48.50 100 PHE A C 1
ATOM 768 O O . PHE A 1 100 ? 21.987 25.581 14.571 1.00 48.50 100 PHE A O 1
ATOM 775 N N . GLN A 1 101 ? 21.353 27.705 14.909 1.00 52.62 101 GLN A N 1
ATOM 776 C CA . GLN A 1 101 ? 22.714 28.255 14.854 1.00 52.62 101 GLN A CA 1
ATOM 777 C C . GLN A 1 101 ? 23.571 27.917 16.087 1.00 52.62 101 GLN A C 1
ATOM 779 O O . GLN A 1 101 ? 24.796 27.949 15.999 1.00 52.62 101 GLN A O 1
ATOM 784 N N . SER A 1 102 ? 22.966 27.533 17.217 1.00 53.81 102 SER A N 1
ATOM 785 C CA . SER A 1 102 ? 23.708 27.120 18.422 1.00 53.81 102 SER A CA 1
ATOM 786 C C . SER A 1 102 ? 24.135 25.645 18.432 1.00 53.81 102 SER A C 1
ATOM 788 O O . SER A 1 102 ? 25.005 25.277 19.220 1.00 53.81 102 SER A O 1
ATOM 790 N N . LYS A 1 103 ? 23.568 24.788 17.567 1.00 56.44 103 LYS A N 1
ATOM 791 C CA . LYS A 1 103 ? 23.843 23.335 17.572 1.00 56.44 103 LYS A CA 1
ATOM 792 C C . LYS A 1 103 ? 24.860 22.856 16.533 1.00 56.44 103 LYS A C 1
ATOM 794 O O . LYS A 1 103 ? 25.277 21.705 16.608 1.00 56.44 103 LYS A O 1
ATOM 799 N N . THR A 1 104 ? 25.310 23.711 15.615 1.00 56.28 104 THR A N 1
ATOM 800 C CA . THR A 1 104 ? 26.321 23.361 14.595 1.00 56.28 104 THR A CA 1
ATOM 801 C C . THR A 1 104 ? 27.692 23.998 14.849 1.00 56.28 104 THR A C 1
ATOM 803 O O . THR A 1 104 ? 28.443 24.249 13.911 1.00 56.28 104 THR A O 1
ATOM 806 N N . GLY A 1 105 ? 28.032 24.264 16.113 1.00 37.34 105 GLY A N 1
ATOM 807 C CA . GLY A 1 105 ? 29.360 24.713 16.533 1.00 37.34 105 GLY A CA 1
ATOM 808 C C . GLY A 1 105 ? 30.168 23.590 17.181 1.00 37.34 105 GLY A C 1
ATOM 809 O O . GLY A 1 105 ? 30.237 23.508 18.401 1.00 37.34 105 GLY A O 1
ATOM 810 N N . THR A 1 106 ? 30.784 22.731 16.369 1.00 41.47 106 THR A N 1
ATOM 811 C CA . THR A 1 106 ? 31.984 21.971 16.751 1.00 41.47 106 THR A CA 1
ATOM 812 C C . THR A 1 106 ? 33.219 22.806 16.423 1.00 41.47 106 THR A C 1
ATOM 814 O O . THR A 1 106 ? 33.600 22.876 15.255 1.00 41.47 106 THR A O 1
ATOM 817 N N . SER A 1 107 ? 33.822 23.434 17.435 1.00 36.91 107 SER A N 1
ATOM 818 C CA . SER A 1 107 ? 35.263 23.391 17.743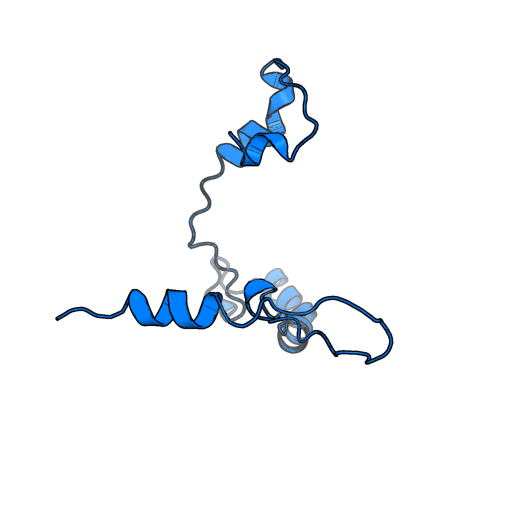 1.00 36.91 107 SER A CA 1
ATOM 819 C C . SER A 1 107 ? 35.565 24.161 19.023 1.00 36.91 107 SER A C 1
ATOM 821 O O . SER A 1 107 ? 34.864 25.157 19.298 1.00 36.91 107 SER A O 1
#

Sequence (107 aa):
MEELSQYDMEIANRAGKKHANADALSRLTVDEGDHYDHGLPLDALPCGGCPKCIRTEEQWGGFIREVDTVVPLAQVAIQVVKNDDTPGLENTDRTLIELFQSKTGTS

Secondary structure (DSSP, 8-state):
-TTGGGS--------GGGGHHHHHHHT----TT----TT--GGGSTTSS-HHHHHHHHHHHHHHHHH-----TTT--------S--------TTHHHHHHHTTS---

pLDDT: mean 70.33, std 18.18, range [36.91, 94.94]

Organism: Dreissena polymorpha (NCBI:txid45954)